Protein AF-A0A371D1L0-F1 (afdb_monomer_lite)

Organism: NCBI:txid2498619

Radius of gyration: 16.73 Å; chains: 1; bounding box: 36×19×60 Å

Structure (mmCIF, N/CA/C/O backbone):
data_AF-A0A371D1L0-F1
#
_entry.id   AF-A0A371D1L0-F1
#
loop_
_atom_site.group_PDB
_atom_site.id
_atom_site.type_symbol
_atom_site.label_atom_id
_atom_site.label_alt_id
_atom_site.label_comp_id
_atom_site.label_asym_id
_atom_site.label_entity_id
_atom_site.label_seq_id
_atom_site.pdbx_PDB_ins_code
_atom_site.Cartn_x
_atom_site.Cartn_y
_atom_site.Cartn_z
_atom_site.occupancy
_atom_site.B_iso_or_equiv
_atom_site.auth_seq_id
_atom_site.auth_comp_id
_atom_site.auth_asym_id
_atom_site.auth_atom_id
_atom_site.pdbx_PDB_model_num
ATOM 1 N N . MET A 1 1 ? -0.504 7.298 -38.616 1.00 42.88 1 MET A N 1
ATOM 2 C CA . MET A 1 1 ? -0.179 6.325 -37.552 1.00 42.88 1 MET A CA 1
ATOM 3 C C . MET A 1 1 ? 0.262 7.140 -36.348 1.00 42.88 1 MET A C 1
ATOM 5 O O . MET A 1 1 ? 1.303 7.773 -36.433 1.00 42.88 1 MET A O 1
ATOM 9 N N . ALA A 1 2 ? -0.577 7.271 -35.317 1.00 53.06 2 ALA A N 1
ATOM 10 C CA . ALA A 1 2 ? -0.231 8.055 -34.131 1.00 53.06 2 ALA A CA 1
ATOM 11 C C . ALA A 1 2 ? 0.719 7.233 -33.250 1.00 53.06 2 ALA A C 1
ATOM 13 O O . ALA A 1 2 ? 0.414 6.090 -32.915 1.00 53.06 2 ALA A O 1
ATOM 14 N N . SER A 1 3 ? 1.880 7.791 -32.924 1.00 57.53 3 SER A N 1
ATOM 15 C CA . SER A 1 3 ? 2.852 7.209 -32.003 1.00 57.53 3 SER A CA 1
ATOM 16 C C . SER A 1 3 ? 2.200 7.090 -30.625 1.00 57.53 3 SER A C 1
ATOM 18 O O . SER A 1 3 ? 1.890 8.101 -29.997 1.00 57.53 3 SER A O 1
ATOM 20 N N . VAL A 1 4 ? 1.955 5.862 -30.159 1.00 59.41 4 VAL A N 1
ATOM 21 C CA . VAL A 1 4 ? 1.535 5.622 -28.772 1.00 59.41 4 VAL A CA 1
ATOM 22 C C . VAL A 1 4 ? 2.634 6.196 -27.869 1.00 59.41 4 VAL A C 1
ATOM 24 O O . VAL A 1 4 ? 3.806 5.883 -28.103 1.00 59.41 4 VAL A O 1
ATOM 27 N N . PRO A 1 5 ? 2.318 7.046 -26.876 1.00 57.81 5 PRO A N 1
ATOM 28 C CA . PRO A 1 5 ? 3.329 7.544 -25.955 1.00 57.81 5 PRO A CA 1
ATOM 29 C C . PRO A 1 5 ? 4.035 6.342 -25.323 1.00 57.81 5 PRO A C 1
ATOM 31 O O . PRO A 1 5 ? 3.380 5.495 -24.726 1.00 57.81 5 PRO A O 1
ATOM 34 N N . GLN A 1 6 ? 5.362 6.242 -25.433 1.00 54.66 6 GLN A N 1
ATOM 35 C CA . GLN A 1 6 ? 6.130 5.115 -24.865 1.00 54.66 6 GLN A CA 1
ATOM 36 C C . GLN A 1 6 ? 5.919 4.963 -23.342 1.00 54.66 6 GLN A C 1
ATOM 38 O O . GLN A 1 6 ? 6.070 3.876 -22.792 1.00 54.66 6 GLN A O 1
ATOM 43 N N . HIS A 1 7 ? 5.466 6.031 -22.677 1.00 53.84 7 HIS A N 1
ATOM 44 C CA . HIS A 1 7 ? 5.018 6.049 -21.284 1.00 53.84 7 HIS A CA 1
ATOM 45 C C . HIS A 1 7 ? 3.812 5.129 -21.027 1.00 53.84 7 HIS A C 1
ATOM 47 O O . HIS A 1 7 ? 3.707 4.553 -19.953 1.00 53.84 7 HIS A O 1
ATOM 53 N N . SER A 1 8 ? 2.923 4.937 -22.006 1.00 55.88 8 SER A N 1
ATOM 54 C CA . SER A 1 8 ? 1.724 4.094 -21.895 1.00 55.88 8 SER A CA 1
ATOM 55 C C . SER A 1 8 ? 2.028 2.590 -21.852 1.00 55.88 8 SER A C 1
ATOM 57 O O . SER A 1 8 ? 1.112 1.799 -21.656 1.00 55.88 8 SER A O 1
ATOM 59 N N . GLN A 1 9 ? 3.288 2.184 -22.047 1.00 67.25 9 GLN A N 1
ATOM 60 C CA . GLN A 1 9 ? 3.712 0.779 -22.075 1.00 67.25 9 GLN A CA 1
ATOM 61 C C . GLN A 1 9 ? 4.690 0.411 -20.955 1.00 67.25 9 GLN A C 1
ATOM 63 O O . GLN A 1 9 ? 5.195 -0.711 -20.936 1.00 67.25 9 GLN A O 1
ATOM 68 N N . HIS A 1 10 ? 4.987 1.324 -20.023 1.00 80.19 10 HIS A N 1
ATOM 69 C CA . HIS A 1 10 ? 5.936 1.005 -18.963 1.00 80.19 10 HIS A CA 1
ATOM 70 C C . HIS A 1 10 ? 5.332 -0.065 -18.026 1.00 80.19 10 HIS A C 1
ATOM 72 O O . HIS A 1 10 ? 4.304 0.203 -17.397 1.00 80.19 10 HIS A O 1
ATOM 78 N N . PRO A 1 11 ? 5.949 -1.258 -17.881 1.00 85.56 11 PRO A N 1
ATOM 79 C CA . PRO A 1 11 ? 5.363 -2.385 -17.140 1.00 85.56 11 PRO A CA 1
ATOM 80 C C . PRO A 1 11 ? 5.063 -2.036 -15.677 1.00 85.56 11 PRO A C 1
ATOM 82 O O . PRO A 1 11 ? 4.093 -2.524 -15.097 1.00 85.56 11 PRO A O 1
ATOM 85 N N . PHE A 1 12 ? 5.853 -1.126 -15.101 1.00 90.06 12 PHE A N 1
ATOM 86 C CA . PHE A 1 12 ? 5.608 -0.582 -13.770 1.00 90.06 12 PHE A CA 1
ATOM 87 C C . PHE A 1 12 ? 4.265 0.146 -13.628 1.00 90.06 12 PHE A C 1
ATOM 89 O O . PHE A 1 12 ? 3.648 0.025 -12.580 1.00 90.06 12 PHE A O 1
ATOM 96 N N . PHE A 1 13 ? 3.769 0.879 -14.633 1.00 89.81 13 PHE A N 1
ATOM 97 C CA . PHE A 1 13 ? 2.496 1.597 -14.481 1.00 89.81 13 PHE A CA 1
ATOM 98 C C . PHE A 1 13 ? 1.307 0.643 -14.438 1.00 89.81 13 PHE A C 1
ATOM 100 O O . PHE A 1 13 ? 0.411 0.835 -13.622 1.00 89.81 13 PHE A O 1
ATOM 107 N N . THR A 1 14 ? 1.333 -0.426 -15.235 1.00 90.12 14 THR A N 1
ATOM 108 C CA . THR A 1 14 ? 0.339 -1.502 -15.133 1.00 90.12 14 THR A CA 1
ATOM 109 C C . THR A 1 14 ? 0.358 -2.130 -13.740 1.00 90.12 14 THR A C 1
ATOM 111 O O . THR A 1 14 ? -0.693 -2.324 -13.133 1.00 90.12 14 THR A O 1
ATOM 114 N N . HIS A 1 15 ? 1.553 -2.396 -13.205 1.00 91.62 15 HIS A N 1
ATOM 115 C CA . HIS A 1 15 ? 1.709 -2.900 -11.843 1.00 91.62 15 HIS A CA 1
ATOM 116 C C . HIS A 1 15 ? 1.196 -1.906 -10.789 1.00 91.62 15 HIS A C 1
ATOM 118 O O . HIS A 1 15 ? 0.462 -2.292 -9.885 1.00 91.62 15 HIS A O 1
ATOM 124 N N . LEU A 1 16 ? 1.541 -0.625 -10.924 1.00 92.69 16 LEU A N 1
ATOM 125 C CA . LEU A 1 16 ? 1.139 0.437 -10.009 1.00 92.69 16 LEU A CA 1
ATOM 126 C C . LEU A 1 16 ? -0.382 0.596 -9.966 1.00 92.69 16 LEU A C 1
ATOM 128 O O . LEU A 1 16 ? -0.940 0.710 -8.880 1.00 92.69 16 LEU A O 1
ATOM 132 N N . VAL A 1 17 ? -1.055 0.553 -11.119 1.00 92.31 17 VAL A N 1
ATOM 133 C CA . VAL A 1 17 ? -2.524 0.569 -11.189 1.00 92.31 17 VAL A CA 1
ATOM 134 C C . VAL A 1 17 ? -3.104 -0.624 -10.433 1.00 92.31 17 VAL A C 1
ATOM 136 O O . VAL A 1 17 ? -3.948 -0.428 -9.565 1.00 92.31 17 VAL A O 1
ATOM 139 N N . ALA A 1 18 ? -2.609 -1.840 -10.687 1.00 90.62 18 ALA A N 1
ATOM 140 C CA . ALA A 1 18 ? -3.079 -3.031 -9.980 1.00 90.62 18 ALA A CA 1
ATOM 141 C C . ALA A 1 18 ? -2.868 -2.922 -8.460 1.00 90.62 18 ALA A C 1
ATOM 143 O O . ALA A 1 1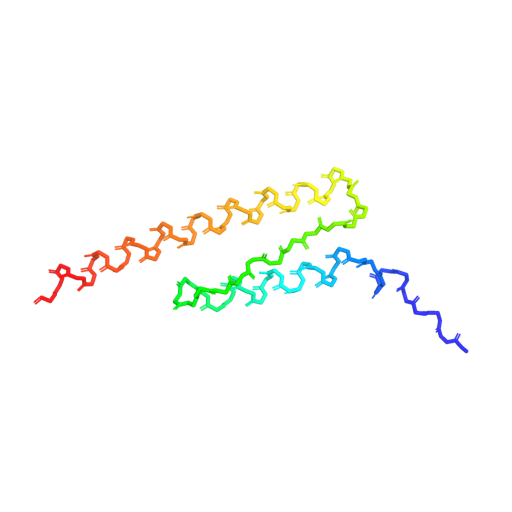8 ? -3.749 -3.283 -7.683 1.00 90.62 18 ALA A O 1
ATOM 144 N N . LEU A 1 19 ? -1.720 -2.394 -8.030 1.00 90.69 19 LEU A N 1
ATOM 145 C CA . LEU A 1 19 ? -1.390 -2.219 -6.619 1.00 90.69 19 LEU A CA 1
ATOM 146 C C . LEU A 1 19 ? -2.297 -1.183 -5.936 1.00 90.69 19 LEU A C 1
ATOM 148 O O . LEU A 1 19 ? -2.758 -1.415 -4.820 1.00 90.69 19 LEU A O 1
ATOM 152 N N . LEU A 1 20 ? -2.585 -0.064 -6.605 1.00 91.38 20 LEU A N 1
ATOM 153 C CA . LEU A 1 20 ? -3.508 0.955 -6.102 1.00 91.38 20 LEU A CA 1
ATOM 154 C C . LEU A 1 20 ? -4.936 0.416 -5.994 1.00 91.38 20 LEU A C 1
ATOM 156 O O . LEU A 1 20 ? -5.551 0.587 -4.947 1.00 91.38 20 LEU A O 1
ATOM 160 N N . SER A 1 21 ? -5.422 -0.315 -7.003 1.00 89.81 21 SER A N 1
ATOM 161 C CA . SER A 1 21 ? -6.747 -0.948 -6.950 1.00 89.81 21 SER A CA 1
ATOM 162 C C . SER A 1 21 ? -6.890 -1.911 -5.770 1.00 89.81 21 SER A C 1
ATOM 164 O O . SER A 1 21 ? -7.960 -1.994 -5.178 1.00 89.81 21 SER A O 1
ATOM 166 N N . VAL A 1 22 ? -5.822 -2.615 -5.377 1.00 87.81 22 VAL A N 1
ATOM 167 C CA . VAL A 1 22 ? -5.847 -3.462 -4.172 1.00 87.81 22 VAL A CA 1
ATOM 168 C C . VAL A 1 22 ? -5.956 -2.630 -2.895 1.00 87.81 22 VAL A C 1
ATOM 170 O O . VAL A 1 22 ? -6.731 -2.986 -2.012 1.00 87.81 22 VAL A O 1
ATOM 173 N N . TYR A 1 23 ? -5.225 -1.518 -2.784 1.00 85.62 23 TYR A N 1
ATOM 174 C CA . TYR A 1 23 ? -5.332 -0.650 -1.607 1.00 85.62 23 TYR A CA 1
ATOM 175 C C . TYR A 1 23 ? -6.686 0.064 -1.505 1.00 85.62 23 TYR A C 1
ATOM 177 O O . TYR A 1 23 ? -7.151 0.295 -0.391 1.00 85.62 23 TYR A O 1
ATOM 185 N N . GLU A 1 24 ? -7.346 0.353 -2.629 1.00 85.44 24 GLU A N 1
ATOM 186 C CA . GLU A 1 24 ? -8.701 0.922 -2.657 1.00 85.44 24 GLU A CA 1
ATOM 187 C C . GLU A 1 24 ? -9.769 -0.022 -2.089 1.00 85.44 24 GLU A C 1
ATOM 189 O O . GLU A 1 24 ? -10.744 0.446 -1.503 1.00 85.44 24 GLU A O 1
ATOM 194 N N . LEU A 1 25 ? -9.585 -1.343 -2.206 1.00 83.94 25 LEU A N 1
ATOM 195 C CA . LEU A 1 25 ? -10.494 -2.325 -1.598 1.00 83.94 25 LEU A CA 1
ATOM 196 C C . LEU A 1 25 ? -10.437 -2.310 -0.062 1.00 83.94 25 LEU A C 1
ATOM 198 O O . LEU A 1 25 ? -11.356 -2.801 0.593 1.00 83.94 25 LEU A O 1
ATOM 202 N N . GLY A 1 26 ? -9.376 -1.739 0.512 1.00 74.81 26 GLY A N 1
ATOM 203 C CA . GLY A 1 26 ? -9.156 -1.696 1.949 1.00 74.81 26 GLY A CA 1
ATOM 204 C C . GLY A 1 26 ? -8.770 -3.057 2.555 1.00 74.81 26 GLY A C 1
ATOM 205 O O . GLY A 1 26 ? -8.623 -4.062 1.857 1.00 74.81 26 GLY A O 1
ATOM 206 N N . PRO A 1 27 ? -8.575 -3.114 3.883 1.00 71.31 27 PRO A N 1
ATOM 207 C CA . PRO A 1 27 ? -8.127 -4.320 4.590 1.00 71.31 27 PRO A CA 1
ATOM 208 C C . PRO A 1 27 ? -9.172 -5.432 4.707 1.00 71.31 27 PRO A C 1
ATOM 210 O O . PRO A 1 27 ? -8.874 -6.496 5.241 1.00 71.31 27 PRO A O 1
ATOM 213 N N . SER A 1 28 ? -10.399 -5.185 4.257 1.00 67.00 28 SER A N 1
ATOM 214 C CA . SER A 1 28 ? -11.544 -6.084 4.408 1.00 67.00 28 SER A CA 1
ATOM 215 C C . SER A 1 28 ? -11.446 -7.345 3.548 1.00 67.00 28 SER A C 1
ATOM 217 O O . SER A 1 28 ? -12.133 -8.325 3.834 1.00 67.00 28 SER A O 1
ATOM 219 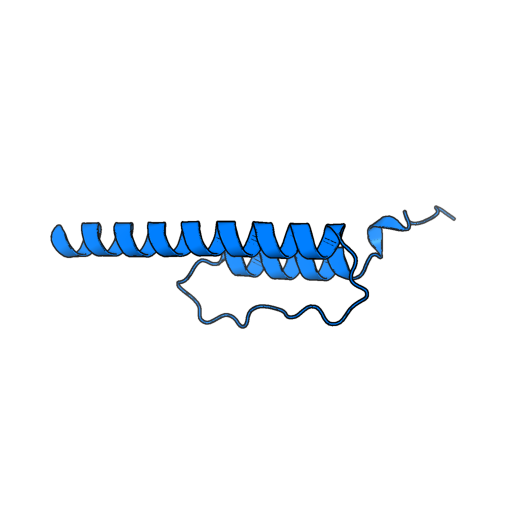N N . LEU A 1 29 ? -10.588 -7.354 2.524 1.00 65.69 29 LEU A N 1
ATOM 220 C CA . LEU A 1 29 ? -10.402 -8.502 1.642 1.00 65.69 29 LEU A CA 1
ATOM 221 C C . LEU A 1 29 ? -8.952 -9.002 1.697 1.00 65.69 29 LEU A C 1
ATOM 223 O O . LEU A 1 29 ? -8.034 -8.205 1.485 1.00 65.69 29 LEU A O 1
ATOM 227 N N . PRO A 1 30 ? -8.715 -10.315 1.905 1.00 65.69 30 PRO A N 1
ATOM 22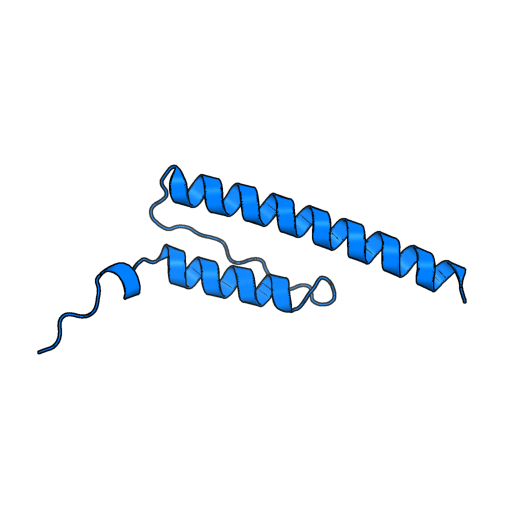8 C CA . PRO A 1 30 ? -7.398 -10.926 1.758 1.00 65.69 30 PRO A CA 1
ATOM 229 C C . PRO A 1 30 ? -7.044 -11.008 0.267 1.00 65.69 30 PRO A C 1
ATOM 231 O O . PRO A 1 30 ? -7.025 -12.075 -0.342 1.00 65.69 30 PRO A O 1
ATOM 234 N N . THR A 1 31 ? -6.812 -9.851 -0.345 1.00 74.06 31 THR A N 1
ATOM 235 C CA . THR A 1 31 ? -6.430 -9.746 -1.747 1.00 74.06 31 THR A CA 1
ATOM 236 C C . THR A 1 31 ? -4.915 -9.901 -1.837 1.00 74.06 31 THR A C 1
ATOM 238 O O . THR A 1 31 ? -4.187 -9.179 -1.148 1.00 74.06 31 THR A O 1
ATOM 241 N N . PRO A 1 32 ? -4.399 -10.835 -2.652 1.00 79.19 32 PRO A N 1
ATOM 242 C CA . PRO A 1 32 ? -2.963 -10.983 -2.824 1.00 79.19 32 PRO A CA 1
ATOM 243 C C . PRO A 1 32 ? -2.375 -9.686 -3.384 1.00 79.19 32 PRO A C 1
ATOM 245 O O . PRO A 1 32 ? -2.811 -9.193 -4.423 1.00 79.19 32 PRO A O 1
ATOM 248 N N . ILE A 1 33 ? -1.373 -9.141 -2.692 1.00 82.06 33 ILE A N 1
ATOM 249 C CA . ILE A 1 33 ? -0.670 -7.938 -3.137 1.00 82.06 33 ILE A CA 1
ATOM 250 C C . ILE A 1 33 ? 0.123 -8.302 -4.402 1.00 82.06 33 ILE A C 1
ATOM 252 O O . ILE A 1 33 ? 0.958 -9.214 -4.339 1.00 82.06 33 ILE A O 1
ATOM 256 N N . PRO A 1 34 ? -0.113 -7.622 -5.540 1.00 86.50 34 PRO A N 1
ATOM 257 C CA . PRO A 1 34 ? 0.649 -7.848 -6.756 1.00 86.50 34 PRO A CA 1
ATOM 258 C C . PRO A 1 34 ? 2.144 -7.693 -6.476 1.00 86.50 34 PRO A C 1
ATOM 260 O O . PRO A 1 34 ? 2.557 -6.767 -5.778 1.00 86.50 34 PRO A O 1
ATOM 263 N N . LYS A 1 35 ? 2.965 -8.586 -7.029 1.00 87.00 35 LYS A N 1
ATOM 264 C CA . LYS A 1 35 ? 4.427 -8.456 -7.012 1.00 87.00 35 LYS A CA 1
ATOM 265 C C . LYS A 1 35 ? 4.900 -7.879 -8.340 1.00 87.00 35 LYS A C 1
ATOM 267 O O . LYS A 1 35 ? 4.277 -8.111 -9.375 1.00 87.00 35 LYS A O 1
ATOM 272 N N . TYR A 1 36 ? 5.971 -7.096 -8.294 1.00 89.75 36 TYR A N 1
ATOM 273 C CA . TYR A 1 36 ? 6.605 -6.547 -9.484 1.00 89.75 36 TYR A CA 1
ATOM 274 C C . TYR A 1 36 ? 7.926 -7.263 -9.739 1.00 89.75 36 TYR A C 1
ATOM 276 O O . TYR A 1 36 ? 8.873 -7.078 -8.981 1.00 89.75 36 TY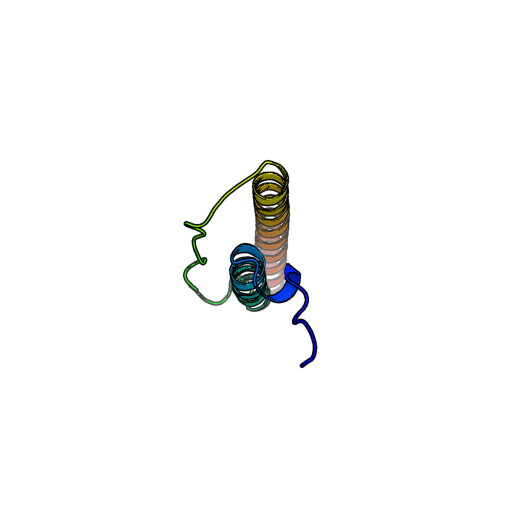R A O 1
ATOM 284 N N . ASP A 1 37 ? 7.983 -8.038 -10.821 1.00 88.31 37 ASP A N 1
ATOM 285 C CA . ASP A 1 37 ? 9.187 -8.763 -11.256 1.00 88.31 37 ASP A CA 1
ATOM 286 C C . ASP A 1 37 ? 9.861 -8.094 -12.474 1.00 88.31 37 ASP A C 1
ATOM 288 O O . ASP A 1 37 ? 10.697 -8.686 -13.154 1.00 88.31 37 ASP A O 1
ATOM 292 N N . GLY A 1 38 ? 9.455 -6.862 -12.799 1.00 87.75 38 GLY A N 1
ATOM 293 C CA . GLY A 1 38 ? 9.964 -6.117 -13.947 1.00 87.75 38 GLY A CA 1
ATOM 294 C C . GLY A 1 38 ? 11.241 -5.315 -13.655 1.00 87.75 38 GLY A C 1
ATOM 295 O O . GLY A 1 38 ? 11.738 -5.289 -12.525 1.00 87.75 38 GLY A O 1
ATOM 296 N N . PRO A 1 39 ? 11.765 -4.601 -14.671 1.00 89.94 39 PRO A N 1
ATOM 297 C CA . PRO A 1 39 ? 12.910 -3.710 -14.510 1.00 89.94 39 PRO A CA 1
ATOM 298 C C . PRO A 1 39 ? 12.659 -2.682 -13.409 1.00 89.94 39 PRO A C 1
ATOM 300 O O . PRO A 1 39 ? 11.605 -2.043 -13.386 1.00 89.94 39 PRO A O 1
ATOM 303 N N . THR A 1 40 ? 13.627 -2.535 -12.511 1.00 89.88 40 THR A N 1
ATOM 304 C CA . THR A 1 40 ? 13.540 -1.667 -11.336 1.00 89.88 40 THR A CA 1
ATOM 305 C C . THR A 1 40 ? 14.675 -0.649 -11.361 1.00 89.88 40 THR A C 1
ATOM 307 O O . THR A 1 40 ? 15.803 -0.977 -11.726 1.00 89.88 40 THR A O 1
ATOM 310 N N . ASP A 1 41 ? 14.362 0.583 -10.973 1.00 92.81 41 ASP A N 1
ATOM 311 C CA . ASP A 1 41 ? 15.311 1.673 -10.775 1.00 92.81 41 ASP A CA 1
ATOM 312 C C . ASP A 1 41 ? 15.014 2.414 -9.458 1.00 92.81 41 ASP A C 1
ATOM 314 O O . ASP A 1 41 ? 14.047 2.118 -8.749 1.00 92.81 41 ASP A O 1
ATOM 318 N N . TRP A 1 42 ? 15.835 3.416 -9.136 1.00 94.81 42 TRP A N 1
ATOM 319 C CA . TRP A 1 42 ? 15.697 4.197 -7.903 1.00 94.81 42 TRP A CA 1
ATOM 320 C C . TRP A 1 42 ? 14.334 4.906 -7.771 1.00 94.81 42 TRP A C 1
ATOM 322 O O . TRP A 1 42 ? 13.880 5.162 -6.646 1.00 94.81 42 TRP A O 1
ATOM 332 N N . GLN A 1 43 ? 13.677 5.241 -8.891 1.00 93.94 43 GLN A N 1
ATOM 333 C CA . GLN A 1 43 ? 12.363 5.886 -8.904 1.00 93.94 43 GLN A CA 1
ATOM 334 C C . GLN A 1 43 ? 11.298 4.870 -8.506 1.00 93.94 43 GLN A C 1
ATOM 336 O O . GLN A 1 43 ? 10.531 5.120 -7.574 1.00 93.94 43 GLN A O 1
ATOM 341 N N . ILE A 1 44 ? 11.304 3.700 -9.146 1.00 93.44 44 ILE A N 1
ATOM 342 C CA . ILE A 1 44 ? 10.395 2.583 -8.867 1.00 93.44 44 ILE A CA 1
ATOM 343 C C . ILE A 1 44 ? 10.524 2.130 -7.409 1.00 93.44 44 ILE A C 1
ATOM 345 O O . ILE A 1 44 ? 9.522 2.012 -6.701 1.00 93.44 44 ILE A O 1
ATOM 349 N N . GLU A 1 45 ? 11.750 1.961 -6.911 1.00 94.00 45 GLU A N 1
ATOM 350 C CA . GLU A 1 45 ? 12.006 1.605 -5.510 1.00 94.00 45 GLU A CA 1
ATOM 351 C C . GLU A 1 45 ? 11.473 2.659 -4.536 1.00 94.00 45 GLU A C 1
ATOM 353 O O . GLU A 1 45 ? 10.897 2.339 -3.491 1.00 94.00 45 GLU A O 1
ATOM 358 N N . THR A 1 46 ? 11.640 3.939 -4.875 1.00 96.25 46 THR A N 1
ATOM 359 C CA . THR A 1 46 ? 11.135 5.049 -4.064 1.00 96.25 46 THR A CA 1
ATOM 360 C C . THR A 1 46 ? 9.614 5.094 -4.042 1.00 96.25 46 THR A C 1
ATOM 362 O O . THR A 1 46 ? 9.032 5.329 -2.976 1.00 96.25 46 THR A O 1
ATOM 365 N N . ILE A 1 47 ? 8.965 4.810 -5.170 1.00 94.62 47 ILE A N 1
ATOM 366 C CA . ILE A 1 47 ? 7.507 4.715 -5.258 1.00 94.62 47 ILE A CA 1
ATOM 367 C C . ILE A 1 47 ? 7.010 3.537 -4.413 1.00 94.62 47 ILE A C 1
ATOM 369 O O . ILE A 1 47 ? 6.153 3.740 -3.554 1.00 94.62 47 ILE A O 1
ATOM 373 N N . HIS A 1 48 ? 7.597 2.344 -4.551 1.00 92.38 48 HIS A N 1
ATOM 374 C CA . HIS A 1 48 ? 7.245 1.180 -3.728 1.00 92.38 48 HIS A CA 1
ATOM 375 C C . HIS A 1 48 ? 7.402 1.443 -2.228 1.00 92.38 48 HIS A C 1
ATOM 377 O O . HIS A 1 48 ? 6.489 1.165 -1.448 1.00 92.38 48 HIS A O 1
ATOM 383 N N . ARG A 1 49 ? 8.533 2.022 -1.807 1.00 94.06 49 ARG A N 1
ATOM 384 C CA . ARG A 1 49 ? 8.777 2.360 -0.398 1.00 94.06 49 ARG A CA 1
ATOM 385 C C . ARG A 1 49 ? 7.731 3.339 0.137 1.00 94.06 49 ARG A C 1
ATOM 387 O O . ARG A 1 49 ? 7.239 3.159 1.252 1.00 94.06 49 ARG A O 1
ATOM 394 N N . SER A 1 50 ? 7.391 4.357 -0.652 1.00 95.88 50 SER A N 1
ATOM 395 C CA . SER A 1 50 ? 6.388 5.364 -0.289 1.00 95.88 50 SER A CA 1
ATOM 396 C C . SER A 1 50 ? 4.990 4.755 -0.181 1.00 95.88 50 SER A C 1
ATOM 398 O O . SER A 1 50 ? 4.300 4.988 0.810 1.00 95.88 50 SER A O 1
ATOM 400 N N . LEU A 1 51 ? 4.599 3.907 -1.137 1.00 92.50 51 LEU A N 1
ATOM 401 C CA . LEU A 1 51 ? 3.324 3.184 -1.111 1.00 92.50 51 LEU A CA 1
ATOM 402 C C . LEU A 1 51 ? 3.221 2.262 0.103 1.00 92.50 51 LEU A C 1
ATOM 404 O O . LEU A 1 51 ? 2.225 2.312 0.816 1.00 92.50 51 LEU A O 1
ATOM 408 N N . ALA A 1 52 ? 4.267 1.491 0.406 1.00 89.25 52 ALA A N 1
ATOM 409 C CA . ALA A 1 52 ? 4.288 0.629 1.585 1.00 89.25 52 ALA A CA 1
ATOM 410 C C . ALA A 1 52 ? 4.151 1.429 2.894 1.00 89.25 52 ALA A C 1
ATOM 412 O O . ALA A 1 52 ? 3.488 0.988 3.833 1.00 89.25 52 ALA A O 1
ATOM 413 N N . ALA A 1 53 ? 4.759 2.617 2.973 1.00 93.94 53 ALA A N 1
ATOM 414 C CA . ALA A 1 53 ? 4.598 3.501 4.124 1.00 93.94 53 ALA A CA 1
ATOM 415 C C . ALA A 1 53 ? 3.162 4.040 4.251 1.00 93.94 53 ALA A C 1
ATOM 417 O O . ALA A 1 53 ? 2.635 4.084 5.363 1.00 93.94 53 ALA A O 1
ATOM 418 N N . MET A 1 54 ? 2.522 4.421 3.140 1.00 91.12 54 MET A N 1
ATOM 419 C CA . MET A 1 54 ? 1.120 4.860 3.136 1.00 91.12 54 MET A CA 1
ATOM 420 C C . MET A 1 54 ? 0.167 3.724 3.513 1.00 91.12 54 MET A C 1
ATOM 422 O O . MET A 1 54 ? -0.681 3.919 4.378 1.00 91.12 54 MET A O 1
ATOM 426 N N . ALA A 1 55 ? 0.367 2.528 2.958 1.00 88.44 55 ALA A N 1
ATOM 427 C CA . ALA A 1 55 ? -0.420 1.342 3.280 1.00 88.44 55 ALA A CA 1
ATOM 428 C C . ALA A 1 55 ? -0.360 0.999 4.775 1.00 88.44 55 ALA A C 1
ATOM 430 O O . ALA A 1 55 ? -1.395 0.793 5.401 1.00 88.44 55 ALA A O 1
ATOM 431 N N . ARG A 1 56 ? 0.834 1.033 5.390 1.00 89.25 56 ARG A N 1
ATOM 432 C CA . ARG A 1 56 ? 0.974 0.843 6.846 1.00 89.25 56 ARG A CA 1
ATOM 433 C C . ARG A 1 56 ? 0.190 1.876 7.650 1.00 89.25 56 ARG A C 1
ATOM 435 O O . ARG A 1 56 ? -0.495 1.501 8.590 1.00 89.25 56 ARG A O 1
ATOM 442 N N . ARG A 1 57 ? 0.265 3.160 7.279 1.00 91.25 57 ARG A N 1
ATOM 443 C CA . ARG A 1 57 ? -0.494 4.227 7.960 1.00 91.25 57 ARG A CA 1
ATOM 444 C C . ARG A 1 57 ? -2.002 4.017 7.835 1.00 91.25 57 ARG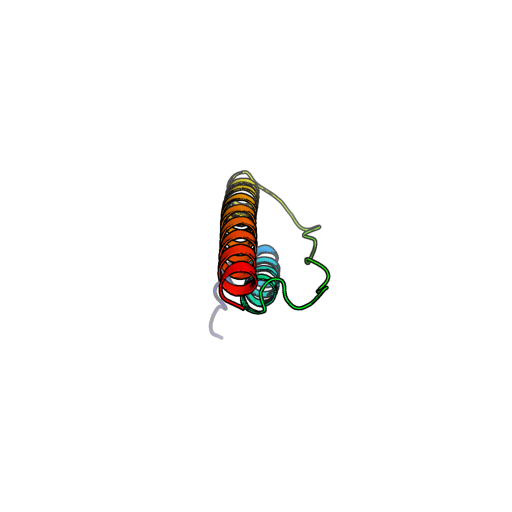 A C 1
ATOM 446 O O . ARG A 1 57 ? -2.707 4.197 8.819 1.00 91.25 57 ARG A O 1
ATOM 453 N N . MET A 1 58 ? -2.470 3.617 6.653 1.00 89.50 58 MET A N 1
ATOM 454 C CA . MET A 1 58 ? -3.873 3.286 6.404 1.00 89.50 58 MET A CA 1
ATOM 455 C C . MET A 1 58 ? -4.327 2.106 7.270 1.00 89.50 5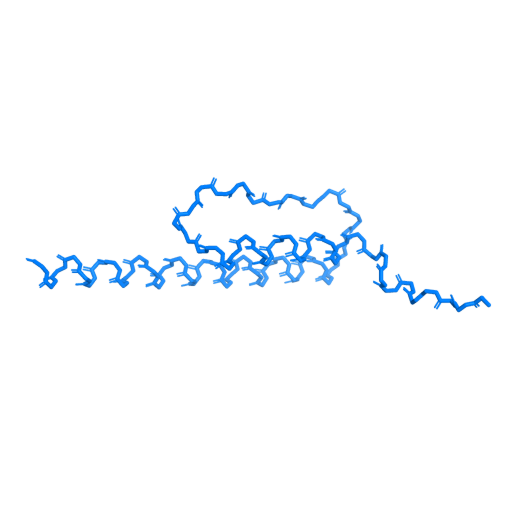8 MET A C 1
ATOM 457 O O . MET A 1 58 ? -5.339 2.218 7.951 1.00 89.50 58 MET A O 1
ATOM 461 N N . TRP A 1 59 ? -3.555 1.014 7.315 1.00 86.19 59 TRP A N 1
ATOM 462 C CA . TRP A 1 59 ? -3.864 -0.141 8.165 1.00 86.19 59 TRP A CA 1
ATOM 463 C C . TRP A 1 59 ? -3.936 0.221 9.647 1.00 86.19 59 TRP A C 1
ATOM 465 O O . TRP A 1 59 ? -4.906 -0.137 10.305 1.00 86.19 59 TRP A O 1
ATOM 475 N N . THR A 1 60 ? -2.961 0.973 10.161 1.00 90.50 60 THR A N 1
ATOM 476 C CA . THR A 1 60 ? -2.979 1.425 11.560 1.00 90.50 60 THR A CA 1
ATOM 477 C C . THR A 1 60 ? -4.181 2.323 11.856 1.00 90.50 60 THR A C 1
ATOM 479 O O . THR A 1 60 ? -4.774 2.218 12.927 1.00 90.50 60 THR A O 1
ATOM 482 N N . ALA A 1 61 ? -4.563 3.197 10.921 1.00 91.00 61 ALA A N 1
ATOM 483 C CA . ALA A 1 61 ? -5.740 4.044 11.080 1.00 91.00 61 ALA A CA 1
ATOM 484 C C . ALA A 1 61 ? -7.039 3.222 11.117 1.00 91.00 61 ALA A C 1
ATOM 486 O O . ALA A 1 61 ? -7.887 3.473 11.971 1.00 91.00 61 ALA A O 1
ATOM 487 N N . GLU A 1 62 ? -7.178 2.223 10.242 1.00 89.00 62 GLU A N 1
ATOM 488 C CA . GLU A 1 62 ? -8.360 1.355 10.217 1.00 89.00 62 GLU A CA 1
ATOM 489 C C . GLU A 1 62 ? -8.456 0.482 11.480 1.00 89.00 62 GLU A C 1
ATOM 491 O O . GLU A 1 62 ? -9.532 0.326 12.052 1.00 89.00 62 GLU A O 1
ATOM 496 N N . GLU A 1 63 ? -7.331 -0.048 11.969 1.00 88.81 63 GLU A N 1
ATOM 497 C CA . GLU A 1 63 ? -7.274 -0.809 13.223 1.00 88.81 63 GLU A CA 1
ATOM 498 C C . GLU A 1 63 ? -7.674 0.055 14.431 1.00 88.81 63 GLU A C 1
ATOM 500 O O . GLU A 1 63 ? -8.479 -0.369 15.268 1.00 88.81 63 GLU A O 1
ATOM 505 N N . ALA A 1 64 ? -7.176 1.294 14.497 1.00 92.19 64 ALA A N 1
ATOM 506 C CA . ALA A 1 64 ? -7.559 2.247 15.533 1.00 92.19 64 ALA A CA 1
ATOM 507 C C . ALA A 1 64 ? -9.057 2.593 15.462 1.00 92.19 64 ALA A C 1
ATOM 509 O O . ALA A 1 64 ? -9.734 2.591 16.489 1.00 92.19 64 ALA A O 1
ATOM 510 N N . LEU A 1 65 ? -9.597 2.828 14.261 1.00 90.88 65 LEU A N 1
ATOM 511 C CA . LEU A 1 65 ? -11.019 3.105 14.056 1.00 90.88 65 LEU A CA 1
ATOM 512 C C . LEU A 1 65 ? -11.903 1.927 14.485 1.00 90.88 65 LEU A C 1
ATOM 514 O O . LEU A 1 65 ? -12.913 2.128 15.158 1.00 90.88 65 LEU A O 1
ATOM 518 N N . ASN A 1 66 ? -11.517 0.699 14.137 1.00 88.56 66 ASN A N 1
ATOM 519 C CA . ASN A 1 66 ? -12.241 -0.501 14.552 1.00 88.56 66 ASN A CA 1
ATOM 520 C C . ASN A 1 66 ? -12.197 -0.706 16.068 1.00 88.56 66 ASN A C 1
ATOM 522 O O . ASN A 1 66 ? -13.208 -1.083 16.654 1.00 88.56 66 ASN A O 1
ATOM 526 N N . SER A 1 67 ? -11.068 -0.399 16.710 1.00 90.19 67 SER A N 1
ATOM 527 C CA . SER A 1 67 ? -10.940 -0.452 18.171 1.00 90.19 67 SER A CA 1
ATOM 528 C C . SER A 1 67 ? -11.860 0.559 18.863 1.00 90.19 67 SER A C 1
ATOM 530 O O . SER A 1 67 ? -12.507 0.220 19.850 1.00 90.19 67 SER A O 1
ATOM 532 N N . ILE A 1 68 ? -11.968 1.779 18.322 1.00 93.75 68 ILE A N 1
ATOM 533 C CA . ILE A 1 68 ? -12.891 2.810 18.823 1.00 93.75 68 ILE A CA 1
ATOM 534 C C . ILE A 1 68 ? -14.343 2.341 18.674 1.00 93.75 68 ILE A C 1
ATOM 536 O O . ILE A 1 68 ? -15.076 2.316 19.657 1.00 93.75 68 ILE A O 1
ATOM 540 N N . ARG A 1 69 ? -14.735 1.878 17.479 1.00 92.19 69 ARG A N 1
ATOM 541 C CA . ARG A 1 69 ? -16.085 1.345 17.213 1.00 92.19 69 ARG A CA 1
ATOM 542 C C . ARG A 1 69 ? -16.446 0.162 18.112 1.00 92.19 69 ARG A C 1
ATOM 544 O O . ARG A 1 69 ? -17.601 0.014 18.492 1.00 92.19 69 ARG A O 1
ATOM 551 N N . ALA A 1 70 ? -15.479 -0.698 18.428 1.00 90.12 70 ALA A N 1
ATOM 552 C CA . ALA A 1 70 ? -15.688 -1.839 19.315 1.00 90.12 70 ALA A CA 1
ATOM 553 C C . ALA A 1 70 ? -15.879 -1.424 20.781 1.00 90.12 70 ALA A C 1
ATOM 555 O O . ALA A 1 70 ? -16.555 -2.135 21.510 1.00 90.12 70 ALA A O 1
ATOM 556 N N . ALA A 1 71 ? -15.299 -0.299 21.207 1.00 88.94 71 ALA A N 1
ATOM 557 C CA . ALA A 1 71 ? -15.470 0.239 22.556 1.00 88.94 71 ALA A CA 1
ATOM 558 C C . ALA A 1 71 ? -16.776 1.040 22.735 1.00 88.94 71 ALA A C 1
ATOM 560 O O . ALA A 1 71 ? -17.195 1.269 23.867 1.00 88.94 71 ALA A O 1
ATOM 561 N N . GLU A 1 72 ? -17.393 1.490 21.637 1.00 88.00 72 GLU A N 1
ATOM 562 C CA . GLU A 1 72 ? -18.677 2.210 21.634 1.00 88.00 72 GLU A CA 1
ATOM 563 C C . GLU A 1 72 ? -19.911 1.283 21.678 1.00 88.00 72 GLU A C 1
ATOM 565 O O . GLU A 1 72 ? -21.007 1.767 21.966 1.00 88.00 72 GLU A O 1
ATOM 570 N N . ASN A 1 73 ? -19.744 -0.020 21.413 1.00 55.97 73 ASN A N 1
ATOM 571 C CA . ASN A 1 73 ? -20.790 -1.055 21.491 1.00 55.97 73 ASN A CA 1
ATOM 572 C C . ASN A 1 73 ? -20.726 -1.840 22.807 1.00 55.97 73 ASN A C 1
ATOM 574 O O . ASN A 1 73 ? -21.809 -2.241 23.289 1.00 55.97 73 ASN A O 1
#

Secondary structure (DSSP, 8-state):
-----GGGG-HHHHHHHHHHHHHHT-TTS-PPPPP--S---HHHHHHHHHHHHHHHHHHHHHHHHHHHHHHH-

Foldseek 3Di:
DDDDPPVVPDVLVVLVVQQVVVVVVPPPDPDDRDDDPDDDDPVSVVVVVVVVVVSVVRVVVVVVVVVVVVVVD

Sequence (73 aa):
MASVPQHSQHPFFTHLVALLSVYELGPSLPTPIPKYDGPTDWQIETIHRSLAAMARRMWTAEEALNSIRAAEN

pLDDT: mean 83.6, std 12.96, range [42.88, 96.25]